Protein AF-A0A6G3D1J6-F1 (afdb_monomer_lite)

Radius of gyration: 15.49 Å; chains: 1; bounding box: 33×43×41 Å

Structure (mmCIF, N/CA/C/O backbone):
data_AF-A0A6G3D1J6-F1
#
_entry.id   AF-A0A6G3D1J6-F1
#
loop_
_atom_site.group_PDB
_atom_site.id
_atom_site.type_symbol
_atom_site.label_atom_id
_atom_site.label_alt_id
_atom_site.label_comp_id
_atom_site.label_asym_id
_atom_site.label_entity_id
_atom_site.label_seq_id
_atom_site.pdbx_PDB_ins_code
_atom_site.Cartn_x
_atom_site.Cartn_y
_atom_site.Cartn_z
_atom_site.occupancy
_atom_site.B_iso_or_equiv
_atom_site.auth_seq_id
_atom_site.auth_comp_id
_atom_site.auth_asym_id
_atom_site.auth_atom_id
_atom_site.pdbx_PDB_model_num
ATOM 1 N N . MET A 1 1 ? 4.949 29.067 -10.420 1.00 31.33 1 MET A N 1
ATOM 2 C CA . MET A 1 1 ? 5.266 27.711 -10.910 1.00 31.33 1 MET A CA 1
ATOM 3 C C . MET A 1 1 ? 4.728 26.723 -9.893 1.00 31.33 1 MET A C 1
ATOM 5 O O . MET A 1 1 ? 5.099 26.823 -8.732 1.00 31.33 1 MET A O 1
ATOM 9 N N . ALA A 1 2 ? 3.769 25.880 -10.275 1.00 27.80 2 ALA A N 1
ATOM 10 C CA . ALA A 1 2 ? 3.183 24.900 -9.365 1.00 27.80 2 ALA A CA 1
ATOM 11 C C . ALA A 1 2 ? 4.136 23.704 -9.256 1.00 27.80 2 ALA A C 1
ATOM 13 O O . ALA A 1 2 ? 4.274 22.933 -10.202 1.00 27.80 2 ALA A O 1
ATOM 14 N N . HIS A 1 3 ? 4.827 23.582 -8.125 1.00 31.58 3 HIS A N 1
ATOM 15 C CA . HIS A 1 3 ? 5.588 22.381 -7.803 1.00 31.58 3 HIS A CA 1
ATOM 16 C C . HIS A 1 3 ? 4.594 21.237 -7.580 1.00 31.58 3 HIS A C 1
ATOM 18 O O . HIS A 1 3 ? 3.887 21.206 -6.574 1.00 31.58 3 HIS A O 1
ATOM 24 N N . SER A 1 4 ? 4.493 20.331 -8.555 1.00 39.91 4 SER A N 1
ATOM 25 C CA . SER A 1 4 ? 3.695 19.116 -8.422 1.00 39.91 4 SER A CA 1
ATOM 26 C C . SER A 1 4 ? 4.356 18.221 -7.375 1.00 39.91 4 SER A C 1
ATOM 28 O O . SER A 1 4 ? 5.451 17.706 -7.591 1.00 39.91 4 SER A O 1
ATOM 30 N N . ALA A 1 5 ? 3.689 18.045 -6.235 1.00 37.50 5 ALA A N 1
ATOM 31 C CA . ALA A 1 5 ? 4.153 17.265 -5.085 1.00 37.50 5 ALA A CA 1
ATOM 32 C C . ALA A 1 5 ? 4.337 15.755 -5.368 1.00 37.50 5 ALA A C 1
ATOM 34 O O . ALA A 1 5 ? 4.635 14.991 -4.457 1.00 37.50 5 ALA A O 1
ATOM 35 N N . MET A 1 6 ? 4.181 15.321 -6.622 1.00 42.88 6 MET A N 1
ATOM 36 C CA . MET A 1 6 ? 4.295 13.925 -7.052 1.00 42.88 6 MET A CA 1
ATOM 37 C C . MET A 1 6 ? 5.638 13.599 -7.728 1.00 42.88 6 MET A C 1
ATOM 39 O O . MET A 1 6 ? 5.842 12.467 -8.149 1.00 42.88 6 MET A O 1
ATOM 43 N N . ALA A 1 7 ? 6.562 14.560 -7.830 1.00 40.75 7 ALA A N 1
ATOM 44 C CA . ALA A 1 7 ? 7.854 14.370 -8.500 1.00 40.75 7 ALA A CA 1
ATOM 45 C C . ALA A 1 7 ? 8.917 13.612 -7.665 1.00 40.75 7 ALA A C 1
ATOM 47 O O . ALA A 1 7 ? 9.982 13.306 -8.187 1.00 40.75 7 ALA A O 1
ATOM 48 N N . GLY A 1 8 ? 8.657 13.314 -6.383 1.00 35.38 8 GLY A N 1
ATOM 49 C CA . GLY A 1 8 ? 9.659 12.774 -5.440 1.00 35.38 8 GLY A CA 1
ATOM 50 C C . GLY A 1 8 ? 9.774 11.245 -5.351 1.00 35.38 8 GLY A C 1
ATOM 51 O O . GLY A 1 8 ? 10.615 10.726 -4.630 1.00 35.38 8 GLY A O 1
ATOM 52 N N . SER A 1 9 ? 8.951 10.499 -6.076 1.00 45.12 9 SER A N 1
ATOM 53 C CA . SER A 1 9 ? 9.068 9.043 -6.227 1.00 45.12 9 SER A CA 1
ATOM 54 C C . SER A 1 9 ? 8.923 8.787 -7.714 1.00 45.12 9 SER A C 1
ATOM 56 O O . SER A 1 9 ? 7.920 9.258 -8.232 1.00 45.12 9 SER A O 1
ATOM 58 N N . GLY A 1 10 ? 9.873 8.129 -8.386 1.00 47.41 10 GLY A N 1
ATOM 59 C CA . GLY A 1 10 ? 10.016 8.039 -9.856 1.00 47.41 10 GLY A CA 1
ATOM 60 C C . GLY A 1 10 ? 8.760 7.710 -10.686 1.00 47.41 10 GLY A C 1
ATOM 61 O O . GLY A 1 10 ? 8.652 6.633 -11.254 1.00 47.41 10 GLY A O 1
ATOM 62 N N . TRP A 1 11 ? 7.821 8.652 -10.758 1.00 51.59 11 TRP A N 1
ATOM 63 C CA . TRP A 1 11 ? 6.475 8.539 -11.328 1.00 51.59 11 TRP A CA 1
ATOM 64 C C . TRP A 1 11 ? 6.046 9.861 -12.000 1.00 51.59 11 TRP A C 1
ATOM 66 O O . TRP A 1 11 ? 4.853 10.161 -12.102 1.00 51.59 11 TRP A O 1
ATOM 76 N N . GLY A 1 12 ? 7.010 10.687 -12.420 1.00 46.22 12 GLY A N 1
ATOM 77 C CA . GLY A 1 12 ? 6.785 11.927 -13.163 1.00 46.22 12 GLY A CA 1
ATOM 78 C C . GLY A 1 12 ? 7.643 11.946 -14.421 1.00 46.22 12 GLY A C 1
ATOM 79 O O . GLY A 1 12 ? 8.846 11.746 -14.319 1.00 46.22 12 GLY A O 1
ATOM 80 N N . THR A 1 13 ? 7.023 12.188 -15.580 1.00 47.38 13 THR A N 1
ATOM 81 C CA . THR A 1 13 ? 7.698 12.035 -16.872 1.00 47.38 13 THR A CA 1
ATOM 82 C C . THR A 1 13 ? 8.525 13.249 -17.267 1.00 47.38 13 THR A C 1
ATOM 84 O O . THR A 1 13 ? 7.961 14.317 -17.521 1.00 47.38 13 THR A O 1
ATOM 87 N N . THR A 1 14 ? 9.839 13.070 -17.370 1.00 50.16 14 THR A N 1
ATOM 88 C CA . THR A 1 14 ? 10.773 13.994 -18.031 1.00 50.16 14 THR A CA 1
ATOM 89 C C . THR A 1 14 ? 11.117 13.499 -19.443 1.00 50.16 14 THR A C 1
ATOM 91 O O . THR A 1 14 ? 10.822 12.360 -19.803 1.00 50.16 14 THR A O 1
ATOM 94 N N . GLU A 1 15 ? 11.701 14.350 -20.295 1.00 40.38 15 GLU A N 1
ATOM 95 C CA . GLU A 1 15 ? 12.279 13.888 -21.569 1.00 40.38 15 GLU A CA 1
ATOM 96 C C . GLU A 1 15 ? 13.373 12.844 -21.278 1.00 40.38 15 GLU A C 1
ATOM 98 O O . GLU A 1 15 ? 14.413 13.181 -20.719 1.00 40.38 15 GLU A O 1
ATOM 103 N N . GLY A 1 16 ? 13.116 11.576 -21.623 1.00 55.12 16 GLY A N 1
ATOM 104 C CA . GLY A 1 16 ? 13.989 10.433 -21.315 1.00 55.12 16 GLY A CA 1
ATOM 105 C C . GLY A 1 16 ? 13.294 9.262 -20.608 1.00 55.12 16 GLY A C 1
ATOM 106 O O . GLY A 1 16 ? 13.905 8.209 -20.446 1.00 55.12 16 GLY A O 1
ATOM 107 N N . ASP A 1 17 ? 12.030 9.422 -20.214 1.00 65.31 17 ASP A N 1
ATOM 108 C CA . ASP A 1 17 ? 11.264 8.384 -19.525 1.00 65.31 17 ASP A CA 1
ATOM 109 C C . ASP A 1 17 ? 10.920 7.173 -20.409 1.00 65.31 17 ASP A C 1
ATOM 111 O O . ASP A 1 17 ? 10.590 7.304 -21.591 1.00 65.31 17 ASP A O 1
ATOM 115 N N . ASP A 1 18 ? 10.937 5.984 -19.796 1.00 85.75 18 ASP A N 1
ATOM 116 C CA . ASP A 1 18 ? 10.500 4.726 -20.406 1.00 85.75 18 ASP A CA 1
ATOM 117 C C . ASP A 1 18 ? 9.084 4.882 -21.016 1.00 85.75 18 ASP A C 1
ATOM 119 O O . ASP A 1 18 ? 8.137 5.257 -20.305 1.00 85.75 18 ASP A O 1
ATOM 123 N N . PRO A 1 19 ? 8.898 4.605 -22.326 1.00 92.50 19 PRO A N 1
ATOM 124 C CA . PRO A 1 19 ? 7.594 4.674 -22.979 1.00 92.50 19 PRO A CA 1
ATOM 125 C C . PRO A 1 19 ? 6.507 3.855 -22.273 1.00 92.50 19 PRO A C 1
ATOM 127 O O . PRO A 1 19 ? 5.353 4.296 -22.230 1.00 92.50 19 PRO A O 1
ATOM 130 N N . LEU A 1 20 ? 6.860 2.701 -21.689 1.00 93.31 20 LEU A N 1
ATOM 131 C CA . LEU A 1 20 ? 5.930 1.877 -20.917 1.00 93.31 20 LEU A CA 1
ATOM 132 C C . LEU A 1 20 ? 5.450 2.627 -19.670 1.00 93.31 20 LEU A C 1
ATOM 134 O O . LEU A 1 20 ? 4.245 2.753 -19.451 1.00 93.31 20 LEU A O 1
ATOM 138 N N . GLN A 1 21 ? 6.374 3.194 -18.893 1.00 94.00 21 GLN A N 1
ATOM 139 C CA . GLN A 1 21 ? 6.045 3.966 -17.690 1.00 94.00 21 GLN A CA 1
ATOM 140 C C . GLN A 1 21 ? 5.221 5.215 -18.018 1.00 94.00 21 GLN A C 1
ATOM 142 O O . GLN A 1 21 ? 4.249 5.525 -17.324 1.00 94.00 21 GLN A O 1
ATOM 147 N N . THR A 1 22 ? 5.516 5.877 -19.139 1.00 94.31 22 THR A N 1
ATOM 148 C CA . THR A 1 22 ? 4.705 6.996 -19.638 1.00 94.31 22 THR A CA 1
ATOM 149 C C . THR A 1 22 ? 3.272 6.558 -19.960 1.00 94.31 22 THR A C 1
ATOM 151 O O . THR A 1 22 ? 2.316 7.266 -19.626 1.00 94.31 22 THR A O 1
ATOM 154 N N . ALA A 1 23 ? 3.086 5.399 -20.598 1.00 96.62 23 ALA A N 1
ATOM 155 C CA . ALA A 1 23 ? 1.762 4.862 -20.909 1.00 96.62 23 ALA A CA 1
ATOM 156 C C . ALA A 1 23 ? 0.985 4.474 -19.640 1.00 96.62 23 ALA A C 1
ATOM 158 O O . ALA A 1 23 ? -0.172 4.878 -19.487 1.00 96.62 23 ALA A O 1
ATOM 159 N N . VAL A 1 24 ? 1.635 3.774 -18.703 1.00 97.12 24 VAL A N 1
ATOM 160 C CA . VAL A 1 24 ? 1.070 3.416 -17.391 1.00 97.12 24 VAL A CA 1
ATOM 161 C C . VAL A 1 24 ? 0.611 4.666 -16.646 1.00 97.12 24 VAL A C 1
ATOM 163 O O . VAL A 1 24 ? -0.533 4.728 -16.190 1.00 97.12 24 VAL A O 1
ATOM 166 N N . TRP A 1 25 ? 1.457 5.697 -16.582 1.00 95.25 25 TRP A N 1
ATOM 167 C CA . TRP A 1 25 ? 1.116 6.967 -15.947 1.00 95.25 25 TRP A CA 1
ATOM 168 C C . TRP A 1 25 ? -0.099 7.626 -16.609 1.00 95.25 25 TRP A C 1
ATOM 170 O O . TRP A 1 25 ? -1.065 7.970 -15.927 1.00 95.25 25 TRP A O 1
ATOM 180 N N . ARG A 1 26 ? -0.113 7.734 -17.946 1.00 97.19 26 ARG A N 1
ATOM 181 C CA . ARG A 1 26 ? -1.230 8.340 -18.694 1.00 97.19 26 ARG A CA 1
ATOM 182 C C . ARG A 1 26 ? -2.559 7.629 -18.436 1.00 97.19 26 ARG A C 1
ATOM 184 O O . ARG A 1 26 ? -3.580 8.312 -18.323 1.00 97.19 26 ARG A O 1
ATOM 191 N N . LEU A 1 27 ? -2.560 6.299 -18.381 1.00 98.00 27 LEU A N 1
ATOM 192 C CA . LEU A 1 27 ? -3.760 5.501 -18.123 1.00 98.00 27 LEU A CA 1
ATOM 193 C C . LEU A 1 27 ? -4.219 5.644 -16.670 1.00 98.00 27 LEU A C 1
ATOM 195 O O . LEU A 1 27 ? -5.383 5.970 -16.428 1.00 98.00 27 LEU A O 1
ATOM 199 N N . ARG A 1 28 ? -3.301 5.510 -15.706 1.00 97.12 28 ARG A N 1
ATOM 200 C CA . ARG A 1 28 ? -3.585 5.704 -14.277 1.00 97.12 28 ARG A CA 1
ATOM 201 C C . ARG A 1 28 ? -4.200 7.078 -14.002 1.00 97.12 28 ARG A C 1
ATOM 203 O O . ARG A 1 28 ? -5.231 7.158 -13.344 1.00 97.12 28 ARG A O 1
ATOM 210 N N . SER A 1 29 ? -3.642 8.153 -14.568 1.00 95.75 29 SER A N 1
ATOM 211 C CA . SER A 1 29 ? -4.159 9.523 -14.393 1.00 95.75 29 SER A CA 1
ATOM 212 C C . SER A 1 29 ? -5.570 9.747 -14.948 1.00 95.75 29 SER A C 1
ATOM 214 O O . SER A 1 29 ? -6.193 10.754 -14.624 1.00 95.75 29 SER A O 1
ATOM 216 N N . ARG A 1 30 ? -6.078 8.842 -15.791 1.00 97.56 30 ARG A N 1
ATOM 217 C CA . ARG A 1 30 ? -7.438 8.885 -16.354 1.00 97.56 30 ARG A CA 1
ATOM 218 C C . ARG A 1 30 ? -8.402 7.921 -15.656 1.00 97.56 30 ARG A C 1
ATOM 220 O O . ARG A 1 30 ? -9.542 7.803 -16.088 1.00 97.56 30 ARG A O 1
ATOM 227 N N . GLY A 1 31 ? -7.957 7.224 -14.608 1.00 96.50 31 GLY A N 1
ATOM 228 C CA . GLY A 1 31 ? -8.738 6.174 -13.949 1.00 96.50 31 GLY A CA 1
ATOM 229 C C . GLY A 1 31 ? -8.794 4.860 -14.736 1.00 96.50 31 GLY A C 1
ATOM 230 O O . GLY A 1 31 ? -9.571 3.970 -14.403 1.00 96.50 31 GLY A O 1
ATOM 231 N N . CYS A 1 32 ? -7.961 4.690 -15.767 1.00 98.06 32 CYS A N 1
ATOM 232 C CA . CYS A 1 32 ? -7.862 3.451 -16.544 1.00 98.06 32 CYS A CA 1
ATOM 233 C C . CYS A 1 32 ? -6.910 2.454 -15.856 1.00 98.06 32 CYS A C 1
ATOM 235 O O . CYS A 1 32 ? -5.939 1.995 -16.456 1.00 98.06 32 CYS A O 1
ATOM 237 N N . TRP A 1 33 ? -7.140 2.140 -14.574 1.00 98.19 33 TRP A N 1
ATOM 238 C CA . TRP A 1 33 ? -6.226 1.295 -13.787 1.00 98.19 33 TRP A CA 1
ATOM 239 C C . TRP A 1 33 ? -6.112 -0.133 -14.319 1.00 98.19 33 TRP A C 1
ATOM 241 O O . TRP A 1 33 ? -5.025 -0.698 -14.282 1.00 98.19 33 TRP A O 1
ATOM 251 N N . ALA A 1 34 ? -7.212 -0.720 -14.801 1.00 97.19 34 ALA A N 1
ATOM 252 C CA . ALA A 1 34 ? -7.201 -2.077 -15.348 1.00 97.19 34 ALA A CA 1
ATOM 253 C C . ALA A 1 34 ? -6.334 -2.158 -16.613 1.00 97.19 34 ALA A C 1
ATOM 255 O O . ALA A 1 34 ? -5.497 -3.051 -16.722 1.00 97.19 34 ALA A O 1
ATOM 256 N N . ASP A 1 35 ? -6.465 -1.176 -17.507 1.00 98.19 35 ASP A N 1
ATOM 257 C CA . ASP A 1 35 ? -5.641 -1.080 -18.714 1.00 98.19 35 ASP A CA 1
ATOM 258 C C . ASP A 1 35 ? -4.176 -0.802 -18.359 1.00 98.19 35 ASP A C 1
ATOM 260 O O . ASP A 1 35 ? -3.277 -1.444 -18.892 1.00 98.19 35 ASP A O 1
ATOM 264 N N . ALA A 1 36 ? -3.921 0.101 -17.404 1.00 98.19 36 ALA A N 1
ATOM 265 C CA . ALA A 1 36 ? -2.571 0.376 -16.913 1.00 98.19 36 ALA A CA 1
ATOM 266 C C . ALA A 1 36 ? -1.919 -0.882 -16.315 1.00 98.19 36 ALA A C 1
ATOM 268 O O . ALA A 1 36 ? -0.763 -1.178 -16.601 1.00 98.19 36 ALA A O 1
ATOM 269 N N . ALA A 1 37 ? -2.671 -1.644 -15.517 1.00 98.12 37 ALA A N 1
ATOM 270 C CA . ALA A 1 37 ? -2.217 -2.902 -14.942 1.00 98.12 37 ALA A CA 1
ATOM 271 C C . ALA A 1 37 ? -1.958 -3.951 -16.031 1.00 98.12 37 ALA A C 1
ATOM 273 O O . ALA A 1 37 ? -0.982 -4.686 -15.928 1.00 98.12 37 ALA A O 1
ATOM 274 N N . ALA A 1 38 ? -2.782 -4.009 -17.082 1.00 97.75 38 ALA A N 1
ATOM 275 C CA . ALA A 1 38 ? -2.619 -4.940 -18.198 1.00 97.75 38 ALA A CA 1
ATOM 276 C C . ALA A 1 38 ? -1.322 -4.721 -18.997 1.00 97.75 38 ALA A C 1
ATOM 278 O O . ALA A 1 38 ? -0.799 -5.686 -19.545 1.00 97.75 38 ALA A O 1
ATOM 279 N N . LEU A 1 39 ? -0.773 -3.501 -19.014 1.00 97.69 39 LEU A N 1
ATOM 280 C CA . LEU A 1 39 ? 0.543 -3.224 -19.607 1.00 97.69 39 LEU A CA 1
ATOM 281 C C . LEU A 1 39 ? 1.713 -3.795 -18.788 1.00 97.69 39 LEU A C 1
ATOM 283 O O . LEU A 1 39 ? 2.818 -3.926 -19.309 1.00 97.69 39 LEU A O 1
ATOM 287 N N . LEU A 1 40 ? 1.488 -4.111 -17.511 1.00 97.44 40 LEU A N 1
ATOM 288 C CA . LEU A 1 40 ? 2.503 -4.613 -16.591 1.00 97.44 40 LEU A CA 1
ATOM 289 C C . LEU A 1 40 ? 2.375 -6.128 -16.458 1.00 97.44 40 LEU A C 1
ATOM 291 O O . LEU A 1 40 ? 1.595 -6.645 -15.648 1.00 97.44 40 LEU A O 1
ATOM 295 N N . GLU A 1 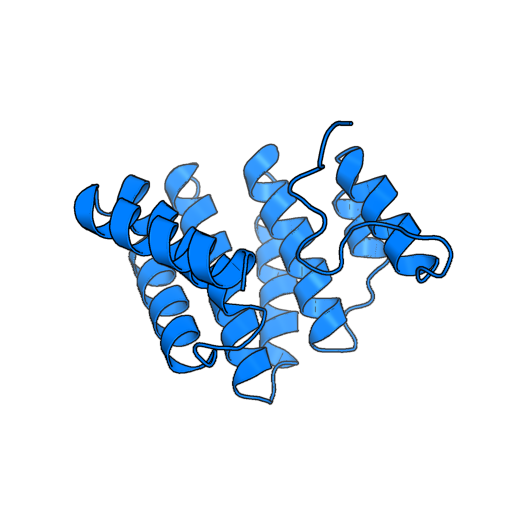41 ? 3.152 -6.839 -17.268 1.00 95.56 41 GLU A N 1
ATOM 296 C CA . GLU A 1 41 ? 3.286 -8.286 -17.152 1.00 95.56 41 GLU A CA 1
ATOM 297 C C . GLU A 1 41 ? 4.065 -8.621 -15.861 1.00 95.56 41 GLU A C 1
ATOM 299 O O . GLU A 1 41 ? 5.174 -8.109 -15.659 1.00 95.56 41 GLU A O 1
ATOM 304 N N . PRO A 1 42 ? 3.503 -9.423 -14.935 1.00 94.69 42 PRO A N 1
ATOM 305 C CA . PRO A 1 42 ? 4.057 -9.612 -13.595 1.00 94.69 42 PRO A CA 1
ATOM 306 C C . PRO A 1 42 ? 5.156 -10.685 -13.595 1.00 94.69 42 PRO A C 1
ATOM 308 O O . PRO A 1 42 ? 5.004 -11.742 -12.992 1.00 94.69 42 PRO A O 1
ATOM 311 N N . VAL A 1 43 ? 6.244 -10.435 -14.322 1.00 96.12 43 VAL A N 1
ATOM 312 C CA . VAL A 1 43 ? 7.383 -11.362 -14.454 1.00 96.12 43 VAL A CA 1
ATOM 313 C C . VAL A 1 43 ? 8.563 -10.997 -13.556 1.00 96.12 43 VAL A C 1
ATOM 315 O O . VAL A 1 43 ? 9.423 -11.840 -13.313 1.00 96.12 43 VAL A O 1
ATOM 318 N N . THR A 1 44 ? 8.605 -9.767 -13.038 1.00 97.12 44 THR A N 1
ATOM 319 C CA . THR A 1 44 ? 9.589 -9.335 -12.038 1.00 97.12 44 THR A CA 1
ATOM 320 C C . THR A 1 44 ? 8.884 -8.875 -10.759 1.00 97.12 44 THR A C 1
ATOM 322 O O . THR A 1 44 ? 7.702 -8.511 -10.810 1.00 97.12 44 THR A O 1
ATOM 325 N N . PRO A 1 45 ? 9.583 -8.861 -9.606 1.00 97.19 45 PRO A N 1
ATOM 326 C CA . PRO A 1 45 ? 9.028 -8.321 -8.364 1.00 97.19 45 PRO A CA 1
ATOM 327 C C . PRO A 1 45 ? 8.512 -6.888 -8.543 1.00 97.19 45 PRO A C 1
ATOM 329 O O . PRO A 1 45 ? 7.401 -6.575 -8.119 1.00 97.19 45 PRO A O 1
ATOM 332 N N . ASP A 1 46 ? 9.273 -6.050 -9.251 1.00 95.38 46 ASP A N 1
ATOM 333 C CA . ASP A 1 46 ? 8.929 -4.648 -9.491 1.00 95.38 46 ASP A CA 1
ATOM 334 C C . ASP A 1 46 ? 7.668 -4.492 -10.347 1.00 95.38 46 ASP A C 1
ATOM 336 O O . ASP A 1 46 ? 6.758 -3.755 -9.960 1.00 95.38 46 ASP A O 1
ATOM 340 N N . THR A 1 47 ? 7.553 -5.203 -11.479 1.00 97.38 47 THR A N 1
ATOM 341 C CA . THR A 1 47 ? 6.358 -5.077 -12.332 1.00 97.38 47 THR A CA 1
ATOM 342 C C . THR A 1 47 ? 5.117 -5.658 -11.660 1.00 97.38 47 THR A C 1
ATOM 344 O O . THR A 1 47 ? 4.033 -5.078 -11.768 1.00 97.38 47 THR A O 1
ATOM 347 N N . ALA A 1 48 ? 5.255 -6.754 -10.908 1.00 98.50 48 ALA A N 1
ATOM 348 C CA . ALA A 1 48 ? 4.158 -7.341 -10.144 1.00 98.50 48 ALA A CA 1
ATOM 349 C C . ALA A 1 48 ? 3.686 -6.423 -9.004 1.00 98.50 48 ALA A C 1
ATOM 351 O O . ALA A 1 48 ? 2.478 -6.263 -8.788 1.00 98.50 48 ALA A O 1
ATOM 352 N N . LEU A 1 49 ? 4.616 -5.771 -8.304 1.00 98.38 49 LEU A N 1
ATOM 353 C CA . LEU A 1 49 ? 4.298 -4.799 -7.263 1.00 98.38 49 LEU A CA 1
ATOM 354 C C . LEU A 1 49 ? 3.626 -3.553 -7.851 1.00 98.38 49 LEU A C 1
ATOM 356 O O . LEU A 1 49 ? 2.606 -3.097 -7.332 1.00 98.38 49 LEU A O 1
ATOM 360 N N . GLN A 1 50 ? 4.145 -3.038 -8.967 1.00 98.19 50 GLN A N 1
ATOM 361 C CA . GLN A 1 50 ? 3.576 -1.887 -9.662 1.00 98.19 50 GLN A CA 1
ATOM 362 C C . GLN A 1 50 ? 2.141 -2.167 -10.135 1.00 98.19 50 GLN A C 1
ATOM 364 O O . GLN A 1 50 ? 1.234 -1.358 -9.916 1.00 98.19 50 GLN A O 1
ATOM 369 N N . ARG A 1 51 ? 1.913 -3.351 -10.718 1.00 98.62 51 ARG A N 1
ATOM 370 C CA . ARG A 1 51 ? 0.583 -3.842 -11.093 1.00 98.62 51 ARG A CA 1
ATOM 371 C C . ARG A 1 51 ? -0.350 -3.912 -9.883 1.00 98.62 51 ARG A C 1
ATOM 373 O O . ARG A 1 51 ? -1.494 -3.466 -9.964 1.00 98.62 51 ARG A O 1
ATOM 380 N N . THR A 1 52 ? 0.138 -4.443 -8.763 1.00 98.75 52 THR A N 1
ATOM 381 C CA . THR A 1 52 ? -0.624 -4.535 -7.511 1.00 98.75 52 THR A CA 1
ATOM 382 C C . THR A 1 52 ? -1.042 -3.153 -7.018 1.00 98.75 52 THR A C 1
ATOM 384 O O . THR A 1 52 ? -2.223 -2.942 -6.753 1.00 98.75 52 THR A O 1
ATOM 387 N N . ALA A 1 53 ? -0.121 -2.188 -6.976 1.00 98.12 53 ALA A N 1
ATOM 388 C CA . ALA A 1 53 ? -0.409 -0.828 -6.526 1.00 98.12 53 ALA A CA 1
ATOM 389 C C . ALA A 1 53 ? -1.531 -0.161 -7.348 1.00 98.12 53 ALA A C 1
ATOM 391 O O . ALA A 1 53 ? -2.417 0.471 -6.774 1.00 98.12 53 ALA A O 1
ATOM 392 N N . LEU A 1 54 ? -1.555 -0.355 -8.675 1.00 98.62 54 LEU A N 1
ATOM 393 C CA . LEU A 1 54 ? -2.631 0.150 -9.544 1.00 98.62 54 LEU A CA 1
ATOM 394 C C . LEU A 1 54 ? -3.994 -0.471 -9.213 1.00 98.62 54 LEU A C 1
ATOM 396 O O . LEU A 1 54 ? -5.009 0.226 -9.204 1.00 98.62 54 LEU A O 1
ATOM 400 N N . LEU A 1 55 ? -4.031 -1.776 -8.943 1.00 98.75 55 LEU A N 1
ATOM 401 C CA . LEU A 1 55 ? -5.272 -2.488 -8.630 1.00 98.75 55 LEU A CA 1
ATOM 402 C C . LEU A 1 55 ? -5.772 -2.177 -7.212 1.00 98.75 55 LEU A C 1
ATOM 404 O O . LEU A 1 55 ? -6.977 -2.035 -7.011 1.00 98.75 55 LEU A O 1
ATOM 408 N N . VAL A 1 56 ? -4.870 -1.989 -6.247 1.00 98.38 56 VAL A N 1
ATOM 409 C CA . VAL A 1 56 ? -5.207 -1.498 -4.900 1.00 98.38 56 VAL A CA 1
ATOM 410 C C . VAL A 1 56 ? -5.753 -0.069 -4.969 1.00 98.38 56 VAL A C 1
ATOM 412 O O . VAL A 1 56 ? -6.747 0.248 -4.319 1.00 98.38 56 VAL A O 1
ATOM 415 N N . GLU A 1 57 ? -5.152 0.791 -5.792 1.00 97.81 57 GLU A N 1
ATOM 416 C CA . GLU A 1 57 ? -5.650 2.146 -6.033 1.00 97.81 57 GLU A CA 1
ATOM 417 C C . GLU A 1 57 ? -7.050 2.141 -6.663 1.00 97.81 57 GLU A C 1
ATOM 419 O O . GLU A 1 57 ? -7.936 2.850 -6.188 1.00 97.81 57 GLU A O 1
ATOM 424 N N . ARG A 1 58 ? -7.293 1.285 -7.665 1.00 98.00 58 ARG A N 1
ATOM 425 C CA . ARG A 1 58 ? -8.637 1.073 -8.225 1.00 98.00 58 ARG A CA 1
ATOM 426 C C . ARG A 1 58 ? -9.645 0.700 -7.139 1.00 98.00 58 ARG A C 1
ATOM 428 O O . ARG A 1 58 ? -10.738 1.268 -7.125 1.00 98.00 58 ARG A O 1
ATOM 435 N N . CYS A 1 59 ? -9.291 -0.214 -6.233 1.00 98.06 59 CYS A N 1
ATOM 436 C CA . CYS A 1 59 ? -10.168 -0.609 -5.128 1.00 98.06 59 CYS A CA 1
ATOM 437 C C . CYS A 1 59 ? -10.540 0.590 -4.248 1.00 98.06 59 CYS A C 1
ATOM 439 O O . CYS A 1 59 ? -11.709 0.759 -3.921 1.00 98.06 59 CYS A O 1
ATOM 441 N N . LEU A 1 60 ? -9.572 1.451 -3.919 1.00 95.62 60 LEU A N 1
ATOM 442 C CA . LEU A 1 60 ? -9.799 2.651 -3.104 1.00 95.62 60 LEU A CA 1
ATOM 443 C C . LEU A 1 60 ? -10.740 3.663 -3.770 1.00 95.62 60 LEU A C 1
ATOM 445 O O . LEU A 1 60 ? -11.577 4.254 -3.098 1.00 95.62 60 LEU A O 1
ATOM 449 N N . TYR A 1 61 ? -10.608 3.886 -5.078 1.00 95.81 61 TYR A N 1
ATOM 450 C CA . TYR A 1 61 ? -11.410 4.903 -5.769 1.00 95.81 61 TYR A CA 1
ATOM 451 C C . TYR A 1 61 ? -12.770 4.408 -6.260 1.00 95.81 61 TYR A C 1
ATOM 453 O O . TYR A 1 61 ? -13.656 5.224 -6.502 1.00 95.81 61 TYR A O 1
ATOM 461 N N . THR A 1 62 ? -12.932 3.100 -6.460 1.00 96.38 62 THR A N 1
ATOM 462 C CA . THR A 1 62 ? -14.133 2.538 -7.103 1.00 96.38 62 THR A CA 1
ATOM 463 C C . THR A 1 62 ? -14.883 1.528 -6.248 1.00 96.38 62 THR A C 1
ATOM 465 O O . THR A 1 62 ? -15.969 1.108 -6.640 1.00 96.38 62 THR A O 1
ATOM 468 N N . GLU A 1 63 ? -14.306 1.111 -5.119 1.00 96.75 63 GLU A N 1
ATOM 469 C CA . GLU A 1 63 ? -14.822 0.049 -4.246 1.00 96.75 63 GLU A CA 1
ATOM 470 C C . GLU A 1 63 ? -15.026 -1.297 -4.971 1.00 96.75 63 GLU A C 1
ATOM 472 O O . GLU A 1 63 ? -15.770 -2.168 -4.520 1.00 96.75 63 GLU A O 1
ATOM 477 N N . GLN A 1 64 ? -14.332 -1.497 -6.097 1.00 96.50 64 GLN A N 1
ATOM 478 C CA . GLN A 1 64 ? -14.426 -2.668 -6.970 1.00 96.50 64 GLN A CA 1
ATOM 479 C C . GLN A 1 64 ? -13.041 -3.247 -7.285 1.00 96.50 64 GLN A C 1
ATOM 481 O O . GLN A 1 64 ? -12.022 -2.577 -7.147 1.00 96.50 64 GLN A O 1
ATOM 486 N N . GLY A 1 65 ? -13.002 -4.488 -7.786 1.00 97.56 65 GLY A N 1
ATOM 487 C CA . GLY A 1 65 ? -11.758 -5.132 -8.236 1.00 97.56 65 GLY A CA 1
ATOM 488 C C . GLY A 1 65 ? -10.934 -5.797 -7.127 1.00 97.56 65 GLY A C 1
ATOM 489 O O . GLY A 1 65 ? -9.770 -6.116 -7.345 1.00 97.56 65 GLY A O 1
ATOM 490 N N . TRP A 1 66 ? -11.528 -6.038 -5.954 1.00 98.31 66 TRP A N 1
ATOM 491 C CA . TRP A 1 66 ? -10.848 -6.615 -4.786 1.00 98.31 66 TRP A CA 1
ATOM 492 C C . TRP A 1 66 ? -10.195 -7.976 -5.049 1.00 98.31 66 TRP A C 1
ATOM 494 O O . TRP A 1 66 ? -9.094 -8.222 -4.566 1.00 98.31 66 TRP A O 1
ATOM 504 N N . ALA A 1 67 ? -10.855 -8.849 -5.818 1.00 98.31 67 ALA A N 1
ATOM 505 C CA . ALA A 1 67 ? -10.306 -10.157 -6.176 1.00 98.31 67 ALA A CA 1
ATOM 506 C C . ALA A 1 67 ? -9.065 -10.016 -7.074 1.00 98.31 67 ALA A C 1
ATOM 508 O O . ALA A 1 67 ? -8.025 -10.584 -6.759 1.00 98.31 67 ALA A O 1
ATOM 509 N N . ASP A 1 68 ? -9.140 -9.179 -8.117 1.00 98.38 68 ASP A N 1
ATOM 510 C CA . ASP A 1 68 ? -8.010 -8.904 -9.015 1.00 98.38 68 ASP A CA 1
ATOM 511 C C . ASP A 1 68 ? -6.799 -8.352 -8.242 1.00 98.38 68 ASP A C 1
ATOM 513 O O . ASP A 1 68 ? -5.658 -8.739 -8.499 1.00 98.38 68 ASP A O 1
ATOM 517 N N . ALA A 1 69 ? -7.041 -7.450 -7.283 1.00 98.69 69 ALA A N 1
ATOM 518 C CA . ALA A 1 69 ? -5.995 -6.873 -6.442 1.00 98.69 69 ALA A CA 1
ATOM 519 C C . ALA A 1 69 ? -5.359 -7.911 -5.504 1.00 98.69 69 ALA A C 1
ATOM 521 O O . ALA A 1 69 ? -4.137 -7.937 -5.367 1.00 98.69 69 ALA A O 1
ATOM 522 N N . GLU A 1 70 ? -6.159 -8.785 -4.883 1.00 98.75 70 GLU A N 1
ATOM 523 C CA . GLU A 1 70 ? -5.646 -9.863 -4.030 1.00 98.75 70 GLU A CA 1
ATOM 524 C C . GLU A 1 70 ? -4.829 -10.876 -4.851 1.00 98.75 70 GLU A C 1
ATOM 526 O O . GLU A 1 70 ? -3.781 -11.331 -4.400 1.00 98.75 70 GLU A O 1
ATOM 531 N N . ASP A 1 71 ? -5.261 -11.207 -6.068 1.00 98.75 71 ASP A N 1
ATOM 532 C CA . ASP A 1 71 ? -4.559 -12.135 -6.961 1.00 98.75 71 ASP A CA 1
ATOM 533 C C . ASP A 1 71 ? -3.224 -11.557 -7.458 1.00 98.75 71 ASP A C 1
ATOM 535 O O . ASP A 1 71 ? -2.191 -12.239 -7.433 1.00 98.75 71 ASP A O 1
ATOM 539 N N . ALA A 1 72 ? -3.216 -10.279 -7.847 1.00 98.75 72 ALA A N 1
ATOM 540 C CA . ALA A 1 72 ? -1.991 -9.570 -8.208 1.00 98.75 72 ALA A CA 1
ATOM 541 C C . ALA A 1 72 ? -1.016 -9.494 -7.026 1.00 98.75 72 ALA A C 1
ATOM 543 O O . ALA A 1 72 ? 0.171 -9.779 -7.191 1.00 98.75 72 ALA A O 1
ATOM 544 N N . LEU A 1 73 ? -1.520 -9.212 -5.822 1.00 98.81 73 LEU A N 1
ATOM 545 C CA . LEU A 1 73 ? -0.701 -9.165 -4.617 1.00 98.81 73 LEU A CA 1
ATOM 546 C C . LEU A 1 73 ? -0.086 -10.529 -4.282 1.00 98.81 73 LEU A C 1
ATOM 548 O O . LEU A 1 73 ? 1.102 -10.589 -3.973 1.00 98.81 73 LEU A O 1
ATOM 552 N N . ARG A 1 74 ? -0.846 -11.630 -4.392 1.00 98.88 74 ARG A N 1
ATOM 553 C CA . ARG A 1 74 ? -0.290 -12.985 -4.206 1.00 98.88 74 ARG A CA 1
ATOM 554 C C . ARG A 1 74 ? 0.833 -13.280 -5.203 1.00 98.88 74 ARG A C 1
ATOM 556 O O . ARG A 1 74 ? 1.799 -13.949 -4.848 1.00 98.88 74 ARG A O 1
ATOM 563 N N . THR A 1 75 ? 0.730 -12.759 -6.425 1.00 98.75 75 THR A N 1
ATOM 564 C CA . THR A 1 75 ? 1.792 -12.871 -7.438 1.00 98.75 75 THR A CA 1
ATOM 565 C C . THR A 1 75 ? 3.030 -12.064 -7.039 1.00 98.75 75 THR A C 1
ATOM 567 O O . THR A 1 75 ? 4.138 -12.594 -7.068 1.00 98.75 75 THR A O 1
ATOM 570 N N . ALA A 1 76 ? 2.857 -10.811 -6.606 1.00 98.69 76 ALA A N 1
ATOM 571 C CA . ALA A 1 76 ? 3.962 -9.966 -6.147 1.00 98.69 76 ALA A CA 1
ATOM 572 C C . ALA A 1 76 ? 4.694 -10.565 -4.934 1.00 98.69 76 ALA A C 1
ATOM 574 O O . ALA A 1 76 ? 5.921 -10.573 -4.888 1.00 98.69 76 ALA A O 1
ATOM 575 N N . GLU A 1 77 ? 3.957 -11.126 -3.974 1.00 98.75 77 GLU A N 1
ATOM 576 C CA . GLU A 1 77 ? 4.543 -11.811 -2.817 1.00 98.75 77 GLU A CA 1
ATOM 577 C C . GLU A 1 77 ? 5.305 -13.083 -3.198 1.00 98.75 77 GLU A C 1
ATOM 579 O O . GLU A 1 77 ? 6.326 -13.377 -2.581 1.00 98.75 77 GLU A O 1
ATOM 584 N N . ALA A 1 78 ? 4.837 -13.829 -4.203 1.00 98.62 78 ALA A N 1
ATOM 585 C CA . ALA A 1 78 ? 5.516 -15.034 -4.676 1.00 98.62 78 ALA A CA 1
ATOM 586 C C . ALA A 1 78 ? 6.842 -14.727 -5.390 1.00 98.62 78 ALA A C 1
ATOM 588 O O . ALA A 1 78 ? 7.775 -15.526 -5.313 1.00 98.62 78 ALA A O 1
ATOM 589 N N . LEU A 1 79 ? 6.926 -13.581 -6.072 1.00 98.50 79 LEU A N 1
ATOM 590 C CA . LEU A 1 79 ? 8.133 -13.132 -6.772 1.00 98.50 79 LEU A CA 1
ATOM 591 C C . LEU A 1 79 ? 9.145 -12.450 -5.841 1.00 98.50 79 LEU A C 1
ATOM 593 O O . LEU A 1 79 ? 10.320 -12.375 -6.177 1.00 98.50 79 LEU A O 1
ATOM 597 N N . ALA A 1 80 ? 8.717 -11.957 -4.678 1.00 98.06 80 ALA A N 1
ATOM 598 C CA . ALA A 1 80 ? 9.593 -11.270 -3.739 1.00 98.06 80 ALA A CA 1
ATOM 599 C C . ALA A 1 80 ? 10.585 -12.233 -3.060 1.00 98.06 80 ALA A C 1
ATOM 601 O O . ALA A 1 80 ? 10.202 -13.176 -2.360 1.00 98.06 80 ALA A O 1
ATOM 602 N N . HIS A 1 81 ? 11.880 -11.961 -3.204 1.00 97.12 81 HIS A N 1
ATOM 603 C CA . HIS A 1 81 ? 12.960 -12.805 -2.693 1.00 97.12 81 HIS A CA 1
ATOM 604 C C . HIS A 1 81 ? 13.906 -12.047 -1.754 1.00 97.12 81 HIS A C 1
ATOM 606 O O . HIS A 1 81 ? 14.400 -12.620 -0.778 1.00 97.12 81 HIS A O 1
ATOM 612 N N . THR A 1 82 ? 14.117 -10.750 -1.974 1.00 96.69 82 THR A N 1
ATOM 613 C CA . THR A 1 82 ? 14.918 -9.905 -1.075 1.00 96.69 82 THR A CA 1
ATOM 614 C C . THR A 1 82 ? 14.090 -9.381 0.102 1.00 96.69 82 THR A C 1
ATOM 616 O O . THR A 1 82 ? 12.861 -9.490 0.122 1.00 96.69 82 THR A O 1
ATOM 619 N N . ASP A 1 83 ? 14.745 -8.868 1.149 1.00 95.94 83 ASP A N 1
ATOM 620 C CA . ASP A 1 83 ? 14.030 -8.222 2.262 1.00 95.94 83 ASP A CA 1
ATOM 621 C C . ASP A 1 83 ? 13.286 -6.969 1.790 1.00 95.94 83 ASP A C 1
ATOM 623 O O . ASP A 1 83 ? 12.130 -6.779 2.164 1.00 95.94 83 ASP A O 1
ATOM 627 N N . ASP A 1 84 ? 13.895 -6.168 0.913 1.00 93.62 84 ASP A N 1
ATOM 628 C CA . ASP A 1 84 ? 13.269 -4.961 0.368 1.00 93.62 84 ASP A CA 1
ATOM 629 C C . ASP A 1 84 ? 12.017 -5.296 -0.457 1.00 93.62 84 ASP A C 1
ATOM 631 O O . ASP A 1 84 ? 10.956 -4.713 -0.225 1.00 93.62 84 ASP A O 1
ATOM 635 N N . GLU A 1 85 ? 12.092 -6.293 -1.346 1.00 97.31 85 GLU A N 1
ATOM 636 C CA . GLU A 1 85 ? 10.944 -6.763 -2.138 1.00 97.31 85 GLU A CA 1
ATOM 637 C C . GLU A 1 85 ? 9.824 -7.305 -1.242 1.00 97.31 85 GLU A C 1
ATOM 639 O O . GLU A 1 85 ? 8.655 -6.941 -1.395 1.00 97.31 85 GLU A O 1
ATOM 644 N N . ARG A 1 86 ? 10.168 -8.144 -0.254 1.00 98.56 86 ARG A N 1
ATOM 645 C CA . ARG A 1 86 ? 9.191 -8.696 0.700 1.00 98.56 86 ARG A CA 1
ATOM 646 C C . ARG A 1 86 ? 8.575 -7.599 1.562 1.00 98.56 86 ARG A C 1
ATOM 648 O O . ARG A 1 86 ? 7.384 -7.649 1.869 1.00 98.56 86 ARG A O 1
ATOM 655 N N . GLY A 1 87 ? 9.365 -6.597 1.935 1.00 98.31 87 GLY A N 1
ATOM 656 C CA . GLY A 1 87 ? 8.912 -5.417 2.655 1.00 98.31 87 GLY A CA 1
ATOM 657 C C . GLY A 1 87 ? 7.926 -4.592 1.834 1.00 98.31 87 GLY A C 1
ATOM 658 O O . GLY A 1 87 ? 6.886 -4.186 2.356 1.00 98.31 87 GLY A O 1
ATOM 659 N N . ALA A 1 88 ? 8.209 -4.391 0.549 1.00 98.12 88 ALA A N 1
ATOM 660 C CA . ALA A 1 88 ? 7.344 -3.661 -0.366 1.00 98.12 88 ALA A CA 1
ATOM 661 C C . ALA A 1 88 ? 6.018 -4.402 -0.621 1.00 98.12 88 ALA A C 1
ATOM 663 O O . ALA A 1 88 ? 4.949 -3.805 -0.481 1.00 98.12 88 ALA A O 1
ATOM 664 N N . ALA A 1 89 ? 6.062 -5.717 -0.863 1.00 98.69 89 ALA A N 1
ATOM 665 C CA . ALA A 1 89 ? 4.862 -6.546 -0.992 1.00 98.69 89 ALA A CA 1
ATOM 666 C C . ALA A 1 89 ? 4.025 -6.551 0.305 1.00 98.69 89 ALA A C 1
ATOM 668 O O . ALA A 1 89 ? 2.810 -6.355 0.270 1.00 98.69 89 ALA A O 1
ATOM 669 N N . ALA A 1 90 ? 4.668 -6.658 1.476 1.00 98.75 90 ALA A N 1
ATOM 670 C CA . ALA A 1 90 ? 3.989 -6.530 2.768 1.00 98.75 90 ALA A CA 1
ATOM 671 C C . ALA A 1 90 ? 3.371 -5.132 2.979 1.00 98.75 90 ALA A C 1
ATOM 673 O O . ALA A 1 90 ? 2.330 -5.002 3.629 1.00 98.75 90 ALA A O 1
ATOM 674 N N . CYS A 1 91 ? 3.981 -4.083 2.424 1.00 98.62 91 CYS A N 1
ATOM 675 C CA . CYS A 1 91 ? 3.436 -2.730 2.457 1.00 98.62 91 CYS A CA 1
ATOM 676 C C . CYS A 1 91 ? 2.145 -2.622 1.624 1.00 98.62 91 CYS A C 1
ATOM 678 O O . CYS A 1 91 ? 1.172 -2.029 2.097 1.00 98.62 91 CYS A O 1
ATOM 680 N N . GLU A 1 92 ? 2.097 -3.224 0.428 1.00 98.69 92 GLU A N 1
ATOM 681 C CA . GLU A 1 92 ? 0.874 -3.298 -0.395 1.00 98.69 92 GLU A CA 1
ATOM 682 C C . GLU A 1 92 ? -0.206 -4.176 0.246 1.00 98.69 92 GLU A C 1
ATOM 684 O O . GLU A 1 92 ? -1.372 -3.783 0.291 1.00 98.69 92 GLU A O 1
ATOM 689 N N . ARG A 1 93 ? 0.174 -5.307 0.853 1.00 98.88 93 ARG A N 1
ATOM 690 C CA . ARG A 1 93 ? -0.728 -6.135 1.670 1.00 98.88 93 ARG A CA 1
ATOM 691 C C . ARG A 1 93 ? -1.401 -5.328 2.773 1.00 98.88 93 ARG A C 1
ATOM 693 O O . ARG A 1 93 ? -2.613 -5.419 2.967 1.00 98.88 93 ARG A O 1
ATOM 700 N N . GLY A 1 94 ? -0.615 -4.516 3.477 1.00 98.69 94 GLY A N 1
ATOM 701 C CA . GLY A 1 94 ? -1.120 -3.602 4.492 1.00 98.69 94 GLY A CA 1
ATOM 702 C C . GLY A 1 94 ? -2.114 -2.587 3.932 1.00 98.69 94 GLY A C 1
ATOM 703 O O . GLY A 1 94 ? -3.152 -2.349 4.549 1.00 98.69 94 GLY A O 1
ATOM 704 N N . GLN A 1 95 ? -1.829 -2.032 2.752 1.00 98.62 95 GLN A N 1
ATOM 705 C CA . GLN A 1 95 ? -2.695 -1.057 2.090 1.00 98.62 95 GLN A CA 1
ATOM 706 C C . GLN A 1 95 ? -4.019 -1.663 1.613 1.00 98.62 95 GLN A C 1
ATOM 708 O O . GLN A 1 95 ? -5.066 -1.053 1.826 1.00 98.62 95 GLN A O 1
ATOM 713 N N . LEU A 1 96 ? -3.999 -2.857 1.014 1.00 98.75 96 LEU A N 1
ATOM 714 C CA . LEU A 1 96 ? -5.210 -3.549 0.563 1.00 98.75 96 LEU A CA 1
ATOM 715 C C . LEU A 1 96 ? -6.118 -3.920 1.745 1.00 98.75 96 LEU A C 1
ATOM 717 O O . LEU A 1 96 ? -7.325 -3.682 1.701 1.00 98.75 96 LEU A O 1
ATOM 721 N N . ALA A 1 97 ? -5.537 -4.444 2.828 1.00 98.75 97 ALA A N 1
ATOM 722 C CA . ALA A 1 97 ? -6.272 -4.757 4.052 1.00 98.75 97 ALA A CA 1
ATOM 723 C C . ALA A 1 97 ? -6.858 -3.494 4.711 1.00 98.75 97 ALA A C 1
ATOM 725 O O . ALA A 1 97 ? -8.018 -3.490 5.132 1.00 98.75 97 ALA A O 1
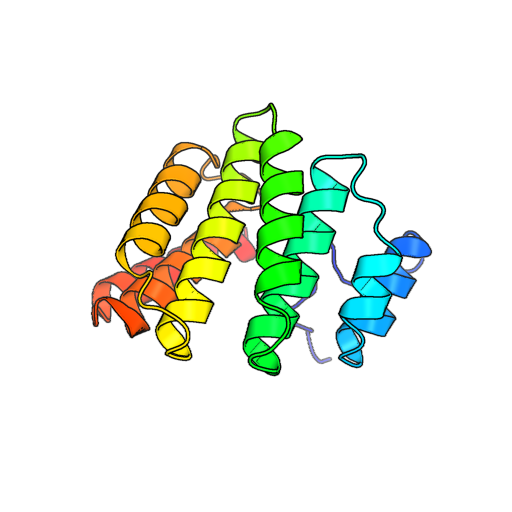ATOM 726 N N . TYR A 1 98 ? -6.088 -2.402 4.752 1.00 98.56 98 TYR A N 1
ATOM 727 C CA . TYR A 1 98 ? -6.566 -1.097 5.209 1.00 98.56 98 TYR A CA 1
ATOM 728 C C . TYR A 1 98 ? -7.758 -0.609 4.369 1.00 98.56 98 TYR A C 1
ATOM 730 O O . TYR A 1 98 ? -8.799 -0.276 4.932 1.00 98.56 98 TYR A O 1
ATOM 738 N N . ALA A 1 99 ? -7.635 -0.631 3.038 1.00 98.19 99 ALA A N 1
ATOM 739 C CA . ALA A 1 99 ? -8.679 -0.201 2.111 1.00 98.19 99 ALA A CA 1
ATOM 740 C C . ALA A 1 99 ? -9.975 -1.003 2.305 1.00 98.19 99 ALA A C 1
ATOM 742 O O . ALA A 1 99 ? -11.040 -0.423 2.504 1.00 98.19 99 ALA A O 1
ATOM 743 N N . ALA A 1 100 ? -9.877 -2.335 2.331 1.00 98.25 100 ALA A N 1
ATOM 744 C CA . ALA A 1 100 ? -11.029 -3.215 2.521 1.00 98.25 100 ALA A CA 1
ATOM 745 C C . ALA A 1 100 ? -11.746 -2.968 3.860 1.00 98.25 100 ALA A C 1
ATOM 747 O O . ALA A 1 100 ? -12.972 -3.062 3.927 1.00 98.25 100 ALA A O 1
ATOM 748 N N . THR A 1 101 ? -10.985 -2.623 4.905 1.00 98.25 101 THR A N 1
ATOM 749 C CA . THR A 1 101 ? -11.534 -2.310 6.231 1.00 98.25 101 THR A CA 1
ATOM 750 C C . THR A 1 101 ? -12.266 -0.970 6.223 1.00 98.25 101 THR A C 1
ATOM 752 O O . THR A 1 101 ? -13.399 -0.892 6.689 1.00 98.25 101 THR A O 1
ATOM 755 N N . VAL A 1 102 ? -11.647 0.084 5.679 1.00 97.19 102 VAL A N 1
ATOM 756 C CA . VAL A 1 102 ? -12.236 1.436 5.662 1.00 97.19 102 VAL A CA 1
ATOM 757 C C . VAL A 1 102 ? -13.498 1.498 4.798 1.00 97.19 102 VAL A C 1
ATOM 759 O O . VAL A 1 102 ? -14.458 2.152 5.194 1.00 97.19 102 VAL A O 1
ATOM 762 N N . HIS A 1 103 ? -13.537 0.775 3.675 1.00 96.94 103 HIS A N 1
ATOM 763 C CA . HIS A 1 103 ? -14.726 0.689 2.816 1.00 96.94 103 HIS A CA 1
ATOM 764 C C . HIS A 1 103 ? -15.758 -0.356 3.285 1.00 96.94 103 HIS A C 1
ATOM 766 O O . HIS A 1 103 ? -16.754 -0.584 2.609 1.00 96.94 103 HIS A O 1
ATOM 772 N N . GLY A 1 104 ? -15.547 -1.023 4.428 1.00 96.50 104 GLY A N 1
ATOM 773 C CA . GLY A 1 104 ? -16.519 -1.970 4.988 1.00 96.50 104 GLY A CA 1
ATOM 774 C C . GLY A 1 104 ? -16.715 -3.262 4.181 1.00 96.50 104 GLY A C 1
ATOM 775 O O . GLY A 1 104 ? -17.675 -3.989 4.423 1.00 96.50 104 GLY A O 1
ATOM 776 N N . VAL A 1 105 ? -15.809 -3.578 3.252 1.00 96.50 105 VAL A N 1
ATOM 777 C CA . VAL A 1 105 ? -15.851 -4.806 2.438 1.00 96.50 105 VAL A CA 1
ATOM 778 C C . VAL A 1 105 ? -15.569 -6.033 3.300 1.00 96.50 105 VAL A C 1
ATOM 780 O O . VAL A 1 105 ? -16.244 -7.056 3.193 1.00 96.50 105 VAL A O 1
ATOM 783 N N . ARG A 1 106 ? -14.556 -5.932 4.166 1.00 95.56 106 ARG A N 1
ATOM 784 C CA . ARG A 1 106 ? -14.226 -6.926 5.191 1.00 95.56 106 ARG A CA 1
ATOM 785 C C . ARG A 1 106 ? -13.353 -6.273 6.249 1.00 95.56 106 ARG A C 1
ATOM 787 O O . ARG A 1 106 ? -12.394 -5.588 5.903 1.00 95.56 106 ARG A O 1
ATOM 794 N N . ASP A 1 107 ? -13.626 -6.546 7.521 1.00 97.44 107 ASP A N 1
ATOM 795 C CA . ASP A 1 107 ? -12.722 -6.126 8.590 1.00 97.44 107 ASP A CA 1
ATOM 796 C C . ASP A 1 107 ? -11.408 -6.917 8.509 1.00 97.44 107 ASP A C 1
ATOM 798 O O . ASP A 1 107 ? -11.369 -8.133 8.719 1.00 97.44 107 ASP A O 1
ATOM 802 N N . ARG A 1 108 ? -10.338 -6.215 8.133 1.00 98.31 108 ARG A N 1
ATOM 803 C CA . ARG A 1 108 ? -8.967 -6.721 7.998 1.00 98.31 108 ARG A CA 1
ATOM 804 C C . ARG A 1 108 ? -7.994 -5.829 8.781 1.00 98.31 108 ARG A C 1
ATOM 806 O O . ARG A 1 108 ? -6.816 -5.744 8.432 1.00 98.31 108 ARG A O 1
ATOM 813 N N . ALA A 1 109 ? -8.454 -5.164 9.847 1.00 98.38 109 ALA A N 1
ATOM 814 C CA . ALA A 1 109 ? -7.638 -4.214 10.608 1.00 98.38 109 ALA A CA 1
ATOM 815 C C . ALA A 1 109 ? -6.363 -4.848 11.196 1.00 98.38 109 ALA A C 1
ATOM 817 O O . ALA A 1 109 ? -5.283 -4.249 11.155 1.00 98.38 109 ALA A O 1
ATOM 818 N N . ASP A 1 110 ? -6.470 -6.073 11.717 1.00 98.50 110 ASP A N 1
ATOM 819 C CA . ASP A 1 110 ? -5.328 -6.797 12.284 1.00 98.50 110 ASP A CA 1
ATOM 820 C C . ASP A 1 110 ? -4.337 -7.246 11.208 1.00 98.50 110 ASP A C 1
ATOM 822 O O . ASP A 1 110 ? -3.124 -7.155 11.410 1.00 98.50 110 ASP A O 1
ATOM 826 N N . GLU A 1 111 ? -4.833 -7.652 10.038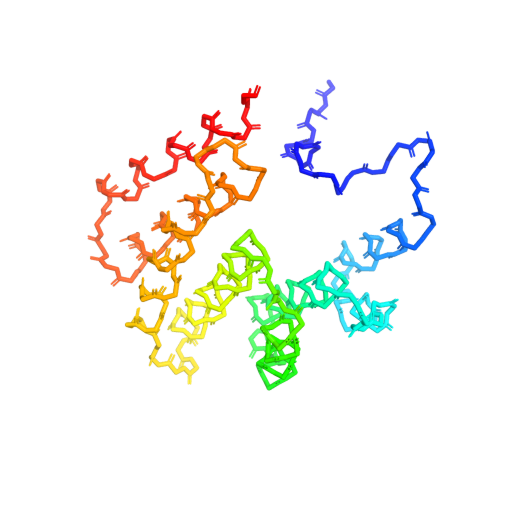 1.00 98.69 111 GLU A N 1
ATOM 827 C CA . GLU A 1 111 ? -3.988 -7.974 8.888 1.00 98.69 111 GLU A CA 1
ATOM 828 C C . GLU A 1 111 ? -3.230 -6.736 8.404 1.00 98.69 111 GLU A C 1
ATOM 830 O O . GLU A 1 111 ? -2.015 -6.805 8.210 1.00 98.69 111 GLU A O 1
ATOM 835 N N . ALA A 1 112 ? -3.910 -5.589 8.299 1.00 98.75 112 ALA A N 1
ATOM 836 C CA . ALA A 1 112 ? -3.285 -4.325 7.931 1.00 98.75 112 ALA A CA 1
ATOM 837 C C . ALA A 1 112 ? -2.168 -3.949 8.918 1.00 98.75 112 ALA A C 1
ATOM 839 O O . ALA A 1 112 ? -1.046 -3.634 8.512 1.00 98.75 112 ALA A O 1
ATOM 840 N N . ARG A 1 113 ? -2.434 -4.054 10.229 1.00 98.50 113 ARG A N 1
ATOM 841 C CA . ARG A 1 113 ? -1.443 -3.766 11.276 1.00 98.50 113 ARG A CA 1
ATOM 842 C C . ARG A 1 113 ? -0.246 -4.711 11.197 1.00 98.50 113 ARG A C 1
ATOM 844 O O . ARG A 1 113 ? 0.895 -4.250 11.252 1.00 98.50 113 ARG A O 1
ATOM 851 N N . ALA A 1 114 ? -0.492 -6.013 11.066 1.00 98.81 114 ALA A N 1
ATOM 852 C CA . ALA A 1 114 ? 0.560 -7.021 11.003 1.00 98.81 114 ALA A CA 1
ATOM 853 C C . ALA A 1 114 ? 1.431 -6.860 9.749 1.00 98.81 114 ALA A C 1
ATOM 855 O O . ALA A 1 114 ? 2.657 -6.907 9.842 1.00 98.81 114 ALA A O 1
ATOM 856 N N . ALA A 1 115 ? 0.819 -6.629 8.586 1.00 98.81 115 ALA A N 1
ATOM 857 C CA . ALA A 1 115 ? 1.528 -6.468 7.323 1.00 98.81 115 ALA A CA 1
ATOM 858 C C . ALA A 1 115 ? 2.388 -5.193 7.299 1.00 98.81 115 ALA A C 1
ATOM 860 O O . ALA A 1 115 ? 3.576 -5.273 6.990 1.00 98.81 115 ALA A O 1
ATOM 861 N N . LEU A 1 116 ? 1.852 -4.046 7.738 1.00 98.69 116 LEU A N 1
ATOM 862 C CA . LEU A 1 116 ? 2.637 -2.808 7.847 1.00 98.69 116 LEU A CA 1
ATOM 863 C C . LEU A 1 116 ? 3.735 -2.900 8.922 1.00 98.69 116 LEU A C 1
ATOM 865 O O . LEU A 1 116 ? 4.794 -2.289 8.781 1.00 98.69 116 LEU A O 1
ATOM 869 N N . GLY A 1 117 ? 3.510 -3.673 9.989 1.00 98.44 117 GLY A N 1
ATOM 870 C CA . GLY A 1 117 ? 4.535 -3.992 10.984 1.00 98.44 117 GLY A CA 1
ATOM 871 C C . GLY A 1 117 ? 5.689 -4.803 10.391 1.00 98.44 117 GLY A C 1
ATOM 872 O O . GLY A 1 117 ? 6.849 -4.441 10.585 1.00 98.44 117 GLY A O 1
ATOM 873 N N . ARG A 1 118 ? 5.379 -5.846 9.608 1.00 98.62 118 ARG A N 1
ATOM 874 C CA . ARG A 1 118 ? 6.382 -6.631 8.867 1.00 98.62 118 ARG A CA 1
ATOM 875 C C . ARG A 1 118 ? 7.144 -5.775 7.859 1.00 98.62 118 ARG A C 1
ATOM 877 O O . ARG A 1 118 ? 8.368 -5.812 7.852 1.00 98.62 118 ARG A O 1
ATOM 884 N N . ALA A 1 119 ? 6.446 -4.950 7.080 1.00 98.50 119 ALA A N 1
ATOM 885 C CA . ALA A 1 119 ? 7.083 -4.020 6.150 1.00 98.50 119 ALA A CA 1
ATOM 886 C C . ALA A 1 119 ? 8.076 -3.085 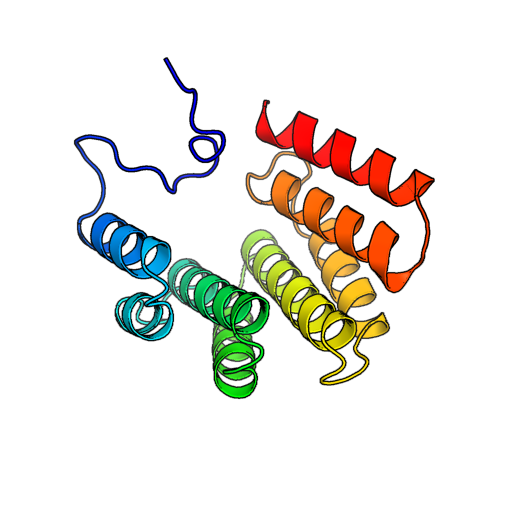6.865 1.00 98.50 119 ALA A C 1
ATOM 888 O O . ALA A 1 119 ? 9.172 -2.855 6.368 1.00 98.50 119 ALA A O 1
ATOM 889 N N . ALA A 1 120 ? 7.749 -2.599 8.069 1.00 97.88 120 ALA A N 1
ATOM 890 C CA . ALA A 1 120 ? 8.642 -1.734 8.848 1.00 97.88 120 ALA A CA 1
ATOM 891 C C . ALA A 1 120 ? 9.897 -2.425 9.388 1.00 97.88 120 ALA A C 1
ATOM 893 O O . ALA A 1 120 ? 10.886 -1.732 9.649 1.00 97.88 120 ALA A O 1
ATOM 894 N N . ALA A 1 121 ? 9.840 -3.744 9.577 1.00 98.19 121 ALA A N 1
ATOM 895 C CA . ALA A 1 121 ? 10.985 -4.556 9.970 1.00 98.19 121 ALA A CA 1
ATOM 896 C C . ALA A 1 121 ? 11.915 -4.864 8.786 1.00 98.19 121 ALA A C 1
ATOM 898 O O . ALA A 1 121 ? 13.112 -5.009 8.997 1.00 98.19 121 ALA A O 1
ATOM 899 N N . LEU A 1 122 ? 11.366 -4.948 7.570 1.00 97.81 122 LEU A N 1
ATOM 900 C CA . LEU A 1 122 ? 12.104 -5.324 6.362 1.00 97.81 122 LEU A CA 1
ATOM 901 C C . LEU A 1 122 ? 12.664 -4.118 5.595 1.00 97.81 122 LEU A C 1
ATOM 903 O O . LEU A 1 122 ? 13.817 -4.138 5.187 1.00 97.81 122 LEU A O 1
ATOM 907 N N . ILE A 1 123 ? 11.879 -3.049 5.429 1.00 95.88 123 ILE A N 1
ATOM 908 C CA . ILE A 1 123 ? 12.293 -1.867 4.660 1.00 95.88 123 ILE A CA 1
ATOM 909 C C . ILE A 1 123 ? 13.255 -1.024 5.496 1.00 95.88 123 ILE A C 1
ATOM 911 O O . ILE A 1 123 ? 12.857 -0.472 6.529 1.00 95.88 123 ILE A O 1
ATOM 915 N N . ALA A 1 124 ? 14.492 -0.849 5.032 1.00 92.88 124 ALA A N 1
ATOM 916 C CA . ALA A 1 124 ? 15.488 -0.040 5.731 1.00 92.88 124 ALA A CA 1
ATOM 917 C C . ALA A 1 124 ? 15.026 1.428 5.927 1.00 92.88 124 ALA A C 1
ATOM 919 O O . ALA A 1 124 ? 14.328 1.981 5.074 1.00 92.88 124 ALA A O 1
ATOM 920 N N . PRO A 1 125 ? 15.418 2.118 7.019 1.00 88.50 125 PRO A N 1
ATOM 921 C CA . PRO A 1 125 ? 14.998 3.500 7.283 1.00 88.50 125 PRO A CA 1
ATOM 922 C C . PRO A 1 125 ? 15.353 4.529 6.195 1.00 88.50 125 PRO A C 1
ATOM 924 O O . PRO A 1 125 ? 14.682 5.551 6.112 1.00 88.50 125 PRO A O 1
ATOM 927 N N . GLY A 1 126 ? 16.387 4.272 5.385 1.00 87.19 126 GLY A N 1
ATOM 928 C CA . GLY A 1 126 ? 16.798 5.128 4.263 1.00 87.19 126 GLY A CA 1
ATOM 929 C C . GLY A 1 126 ? 16.353 4.630 2.884 1.00 87.19 126 GLY A C 1
ATOM 930 O O . GLY A 1 126 ? 16.732 5.223 1.881 1.00 87.19 126 GLY A O 1
ATOM 931 N N . ALA A 1 127 ? 15.594 3.534 2.808 1.00 90.62 127 ALA A N 1
ATOM 932 C CA . ALA A 1 127 ? 15.119 3.007 1.533 1.00 90.62 127 ALA A CA 1
ATOM 933 C C . ALA A 1 127 ? 13.993 3.883 0.960 1.00 90.62 127 ALA A C 1
ATOM 935 O O . ALA A 1 127 ? 13.150 4.388 1.707 1.00 90.62 127 ALA A O 1
ATOM 936 N N . GLY A 1 128 ? 13.912 3.992 -0.370 1.00 85.56 128 GLY A N 1
ATOM 937 C CA . GLY A 1 128 ? 12.910 4.830 -1.047 1.00 85.56 128 GLY A CA 1
ATOM 938 C C . GLY A 1 128 ? 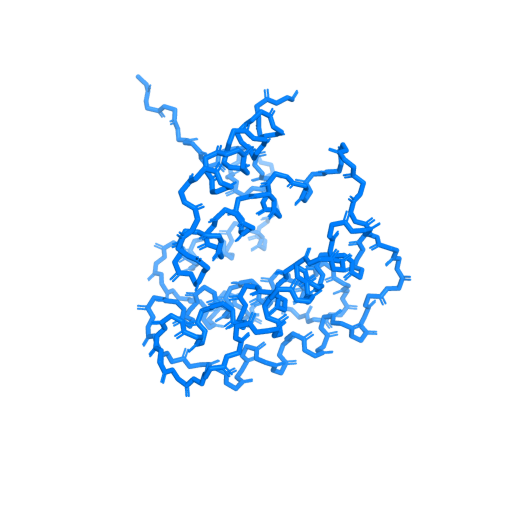11.454 4.492 -0.683 1.00 85.56 128 GLY A C 1
ATOM 939 O O . GLY A 1 128 ? 10.606 5.377 -0.606 1.00 85.56 128 GLY A O 1
ATOM 940 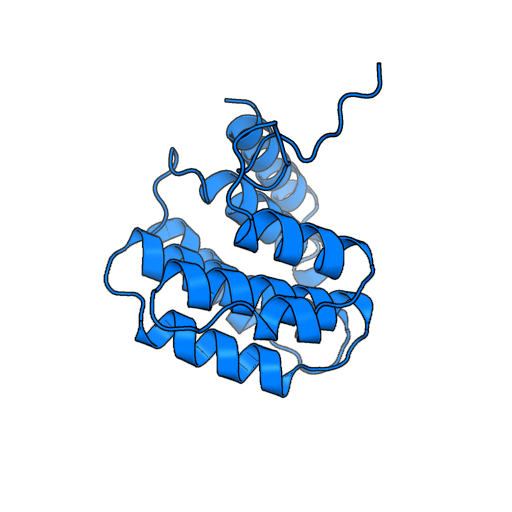N N . GLY A 1 129 ? 11.159 3.228 -0.357 1.00 89.31 129 GLY A N 1
ATOM 941 C CA . GLY A 1 129 ? 9.825 2.791 0.080 1.00 89.31 129 GLY A CA 1
ATOM 942 C C . GLY A 1 129 ? 9.433 3.213 1.504 1.00 89.31 129 GLY A C 1
ATOM 943 O O . GLY A 1 129 ? 8.270 3.068 1.896 1.00 89.31 129 GLY A O 1
ATOM 944 N N . ARG A 1 130 ? 10.370 3.738 2.305 1.00 95.44 130 ARG A N 1
ATOM 945 C CA . ARG A 1 130 ? 10.143 4.013 3.730 1.00 95.44 130 ARG A CA 1
ATOM 946 C C . ARG A 1 130 ? 9.142 5.140 3.966 1.00 95.44 130 ARG A C 1
ATOM 948 O O . ARG A 1 130 ? 8.288 5.013 4.844 1.00 95.44 130 ARG A O 1
ATOM 955 N N . ALA A 1 131 ? 9.212 6.210 3.173 1.00 96.75 131 ALA A N 1
ATOM 956 C CA . ALA A 1 131 ? 8.309 7.352 3.300 1.00 96.75 131 ALA A CA 1
ATOM 957 C C . ALA A 1 131 ? 6.841 6.944 3.079 1.00 96.75 131 ALA A C 1
ATOM 959 O O . ALA A 1 131 ? 5.969 7.272 3.888 1.00 96.75 131 ALA A O 1
ATOM 960 N N . LEU A 1 132 ? 6.577 6.151 2.033 1.00 96.38 132 LEU A N 1
ATOM 961 C CA . LEU A 1 132 ? 5.245 5.614 1.743 1.00 96.38 132 LEU A CA 1
ATOM 962 C C . LEU A 1 132 ? 4.744 4.695 2.865 1.00 96.38 132 LEU A C 1
ATOM 964 O O . LEU A 1 132 ? 3.588 4.796 3.279 1.00 96.38 132 LEU A O 1
ATOM 968 N N . LEU A 1 133 ? 5.608 3.826 3.396 1.00 98.19 133 LEU A N 1
ATOM 969 C CA . LEU A 1 133 ? 5.258 2.966 4.525 1.00 98.19 133 LEU A CA 1
ATOM 970 C C . LEU A 1 133 ? 4.847 3.782 5.761 1.00 98.19 133 LEU A C 1
ATOM 972 O O . LEU A 1 133 ? 3.818 3.493 6.376 1.00 98.19 133 LEU A O 1
ATOM 976 N N . ASP A 1 134 ? 5.633 4.791 6.145 1.00 98.44 134 ASP A N 1
ATOM 977 C CA . ASP A 1 134 ? 5.302 5.642 7.293 1.00 98.44 134 ASP A CA 1
ATOM 978 C C . ASP A 1 134 ? 3.986 6.404 7.065 1.00 98.44 134 ASP A C 1
ATOM 980 O O . ASP A 1 134 ? 3.178 6.513 7.990 1.00 98.44 134 ASP A O 1
ATOM 984 N N . PHE A 1 135 ? 3.707 6.844 5.833 1.00 98.44 135 PHE A N 1
ATOM 985 C CA . PHE A 1 135 ? 2.427 7.460 5.482 1.00 98.44 135 PHE A CA 1
ATOM 986 C C . PHE A 1 135 ? 1.252 6.492 5.685 1.00 98.44 135 PHE A C 1
ATOM 988 O O . PHE A 1 135 ? 0.291 6.822 6.383 1.00 98.44 135 PHE A O 1
ATOM 995 N N . ARG A 1 136 ? 1.348 5.261 5.166 1.00 98.50 136 ARG A N 1
ATOM 996 C CA . ARG A 1 136 ? 0.305 4.228 5.317 1.00 98.50 136 ARG A CA 1
ATOM 997 C C . ARG A 1 136 ? 0.081 3.825 6.774 1.00 98.50 136 ARG A C 1
ATOM 999 O O . ARG A 1 136 ? -1.054 3.630 7.205 1.00 98.50 136 ARG A O 1
ATOM 1006 N N . ARG A 1 137 ? 1.148 3.763 7.577 1.00 98.50 137 ARG A N 1
ATOM 1007 C CA . ARG A 1 137 ? 1.037 3.562 9.033 1.00 98.50 137 ARG A CA 1
ATOM 1008 C C . ARG A 1 137 ? 0.311 4.717 9.720 1.00 98.50 137 ARG A C 1
ATOM 1010 O O . ARG A 1 137 ? -0.398 4.475 10.695 1.00 98.50 137 ARG A O 1
ATOM 1017 N N . GLY A 1 138 ? 0.468 5.942 9.219 1.00 98.56 138 GLY A N 1
ATOM 1018 C CA . GLY A 1 138 ? -0.302 7.102 9.658 1.00 98.56 138 GLY A CA 1
ATOM 1019 C C . GLY A 1 138 ? -1.796 6.955 9.370 1.00 98.56 138 GLY A C 1
ATOM 1020 O O . GLY A 1 138 ? -2.590 7.093 10.299 1.00 98.56 138 GLY A O 1
ATOM 1021 N N . LEU A 1 139 ? -2.160 6.558 8.143 1.00 98.25 139 LEU A N 1
ATOM 1022 C CA . LEU A 1 139 ? -3.556 6.308 7.752 1.00 98.25 139 LEU A CA 1
ATOM 1023 C C . LEU A 1 139 ? -4.222 5.249 8.640 1.00 98.25 139 LEU A C 1
ATOM 1025 O O . LEU A 1 139 ? -5.332 5.450 9.132 1.00 98.25 139 LEU A O 1
ATOM 1029 N N . LEU A 1 140 ? -3.532 4.131 8.895 1.00 98.38 140 LEU A N 1
ATOM 1030 C CA . LEU A 1 140 ? -4.022 3.090 9.803 1.00 98.38 140 LEU A CA 1
ATOM 1031 C C . LEU A 1 140 ? -4.209 3.630 11.226 1.00 98.38 140 LEU A C 1
ATOM 1033 O O . LEU A 1 140 ? -5.223 3.350 11.873 1.00 98.38 140 LEU A O 1
ATOM 1037 N N . ALA A 1 141 ? -3.231 4.393 11.722 1.00 98.38 141 ALA A N 1
ATOM 1038 C CA . ALA A 1 141 ? -3.285 4.947 13.066 1.00 98.38 141 ALA A CA 1
ATOM 1039 C C . ALA A 1 141 ? -4.483 5.895 13.235 1.00 98.38 141 ALA A C 1
ATOM 1041 O O . ALA A 1 141 ? -5.198 5.814 14.237 1.00 98.38 141 ALA A O 1
ATOM 1042 N N . GLU A 1 142 ? -4.721 6.745 12.240 1.00 98.12 142 GLU A N 1
ATOM 1043 C CA . GLU A 1 142 ? -5.810 7.715 12.208 1.00 98.12 142 GLU A CA 1
ATOM 1044 C C . GLU A 1 142 ? -7.179 7.039 12.108 1.00 98.12 142 GLU A C 1
ATOM 1046 O O . GLU A 1 142 ? -8.019 7.221 12.989 1.00 98.12 142 GLU A O 1
ATOM 1051 N N . ASN A 1 143 ? -7.380 6.210 11.083 1.00 97.25 143 ASN A N 1
ATOM 1052 C CA . ASN A 1 143 ? -8.718 5.767 10.698 1.00 97.25 143 ASN A CA 1
ATOM 1053 C C . ASN A 1 143 ? -9.157 4.477 11.394 1.00 97.25 143 ASN A C 1
ATOM 1055 O O . ASN A 1 143 ? -10.340 4.310 11.680 1.00 97.25 143 ASN A O 1
ATOM 1059 N N . LEU A 1 144 ? -8.222 3.571 11.702 1.00 96.56 144 LEU A N 1
ATOM 1060 C CA . LEU A 1 144 ? -8.561 2.269 12.290 1.00 96.56 144 LEU A CA 1
ATOM 1061 C C . LEU A 1 144 ? -8.316 2.232 13.798 1.00 96.56 144 LEU A C 1
ATOM 1063 O O . LEU A 1 144 ? -9.144 1.719 14.545 1.00 96.56 144 LEU A O 1
ATOM 1067 N N . THR A 1 145 ? -7.202 2.798 14.271 1.00 95.19 145 THR A N 1
ATOM 1068 C CA . THR A 1 145 ? -6.877 2.781 15.714 1.00 95.19 145 THR A CA 1
ATOM 1069 C C . THR A 1 145 ? -7.298 4.039 16.465 1.00 95.19 145 THR A C 1
ATOM 1071 O O . THR A 1 145 ? -7.207 4.066 17.689 1.00 95.19 145 THR A O 1
ATOM 1074 N N . ARG A 1 146 ? -7.753 5.077 15.748 1.00 96.19 146 ARG A N 1
ATOM 1075 C CA . ARG A 1 146 ? -8.180 6.368 16.312 1.00 96.19 146 ARG A CA 1
ATOM 1076 C C . ARG A 1 146 ? -7.122 6.978 17.238 1.00 96.19 146 ARG A C 1
ATOM 1078 O O . ARG A 1 146 ? -7.433 7.454 18.328 1.00 96.19 146 ARG A O 1
ATOM 1085 N N . SER A 1 147 ? -5.862 6.963 16.796 1.00 97.44 147 SER A N 1
ATOM 1086 C CA . SER A 1 147 ? -4.710 7.510 17.522 1.00 97.44 147 SER A CA 1
ATOM 1087 C C . SER A 1 147 ? -4.081 8.693 16.763 1.00 97.44 147 SER A C 1
ATOM 1089 O O . SER A 1 147 ? -3.107 8.520 16.021 1.00 97.44 147 SER A O 1
ATOM 1091 N N . PRO A 1 148 ? -4.596 9.928 16.944 1.00 96.00 148 PRO A N 1
ATOM 1092 C CA . PRO A 1 148 ? -4.109 11.110 16.227 1.00 96.00 148 PRO A CA 1
ATOM 1093 C C . PRO A 1 148 ? -2.637 11.435 16.500 1.00 96.00 148 PRO A C 1
ATOM 1095 O O . PRO A 1 148 ? -1.935 11.952 15.632 1.00 96.00 148 PRO A O 1
ATOM 1098 N N . GLN A 1 149 ? -2.145 11.149 17.708 1.00 97.62 149 GLN A N 1
ATOM 1099 C CA . GLN A 1 149 ? -0.753 11.401 18.079 1.00 97.62 149 GLN A CA 1
ATOM 1100 C C . GLN A 1 149 ? 0.192 10.475 17.305 1.00 97.62 149 GLN A C 1
ATOM 1102 O O . GLN A 1 149 ? 1.197 10.942 16.761 1.00 97.62 149 GLN A O 1
ATOM 1107 N N . ALA A 1 150 ? -0.153 9.186 17.209 1.00 97.25 150 ALA A N 1
ATOM 1108 C CA . ALA A 1 150 ? 0.612 8.215 16.436 1.00 97.25 150 ALA A CA 1
ATOM 1109 C C . ALA A 1 150 ? 0.565 8.534 14.935 1.00 97.25 150 ALA A C 1
ATOM 1111 O O . ALA A 1 150 ? 1.611 8.516 14.282 1.00 97.25 150 ALA A O 1
ATOM 1112 N N . ALA A 1 151 ? -0.609 8.913 14.415 1.00 98.38 151 ALA A N 1
ATOM 1113 C CA . ALA A 1 151 ? -0.778 9.327 13.025 1.00 98.38 151 ALA A CA 1
ATOM 1114 C C . ALA A 1 151 ? 0.117 10.526 12.673 1.00 98.38 151 ALA A C 1
ATOM 1116 O O . ALA A 1 151 ? 0.943 10.441 11.768 1.00 98.38 151 ALA A O 1
ATOM 1117 N N . ARG A 1 152 ? 0.063 11.609 13.462 1.00 98.44 152 ARG A N 1
ATOM 1118 C CA . ARG A 1 152 ? 0.914 12.799 13.264 1.00 98.44 152 ARG A CA 1
ATOM 1119 C C . ARG A 1 152 ? 2.403 12.473 13.312 1.00 98.44 152 ARG A C 1
ATOM 1121 O O . ARG A 1 152 ? 3.175 13.008 12.520 1.00 98.44 152 ARG A O 1
ATOM 1128 N N . ALA A 1 153 ? 2.827 11.619 14.243 1.00 98.19 153 ALA A N 1
ATOM 1129 C CA . ALA A 1 153 ? 4.222 11.200 14.320 1.00 98.19 153 ALA A CA 1
ATOM 1130 C C . ALA A 1 153 ? 4.654 10.428 13.063 1.00 98.19 153 ALA A C 1
ATOM 1132 O O . ALA A 1 153 ? 5.755 10.658 12.566 1.00 98.19 153 ALA A O 1
ATOM 1133 N N . ALA A 1 154 ? 3.792 9.552 12.540 1.00 97.88 154 ALA A N 1
ATOM 1134 C CA . ALA A 1 154 ? 4.045 8.803 11.315 1.00 97.88 154 ALA A CA 1
ATOM 1135 C C . ALA A 1 154 ? 4.087 9.711 10.077 1.00 97.88 154 ALA A C 1
ATOM 1137 O O . ALA A 1 154 ? 5.063 9.665 9.335 1.00 97.88 154 ALA A O 1
ATOM 1138 N N . TYR A 1 155 ? 3.124 10.623 9.919 1.00 98.31 155 TYR A N 1
ATOM 1139 C CA . TYR A 1 155 ? 3.114 11.585 8.814 1.00 98.31 155 TYR A CA 1
ATOM 1140 C C . TYR A 1 155 ? 4.340 12.501 8.801 1.00 98.31 155 TYR A C 1
ATOM 1142 O O . TYR A 1 155 ? 4.879 12.779 7.735 1.00 98.31 155 TYR A O 1
ATOM 1150 N N . ARG A 1 156 ? 4.843 12.928 9.968 1.00 98.12 156 ARG A N 1
ATOM 1151 C CA . ARG A 1 156 ? 6.091 13.709 10.032 1.00 98.12 156 ARG A CA 1
ATOM 1152 C C . ARG A 1 156 ? 7.305 12.921 9.549 1.00 98.12 156 ARG A C 1
ATOM 1154 O O . ARG A 1 156 ? 8.125 13.486 8.836 1.00 98.12 156 ARG A O 1
ATOM 1161 N N . ARG A 1 157 ? 7.420 11.637 9.912 1.00 96.88 157 ARG A N 1
ATOM 1162 C CA . ARG A 1 157 ? 8.498 10.774 9.399 1.00 96.88 157 ARG A CA 1
ATOM 1163 C C . ARG A 1 157 ? 8.365 10.545 7.899 1.00 96.88 157 ARG A C 1
ATOM 1165 O O . ARG A 1 157 ? 9.359 10.653 7.195 1.00 96.88 157 ARG A O 1
ATOM 1172 N N . ALA A 1 158 ? 7.144 10.299 7.424 1.00 97.38 158 ALA A N 1
ATOM 1173 C CA . ALA A 1 158 ? 6.856 10.141 6.004 1.00 97.38 158 ALA A CA 1
ATOM 1174 C C . ALA A 1 158 ? 7.277 11.379 5.205 1.00 97.38 158 ALA A C 1
ATOM 1176 O O . ALA A 1 158 ? 7.975 11.257 4.206 1.00 97.38 158 ALA A O 1
ATOM 1177 N N . HIS A 1 159 ? 6.907 12.570 5.682 1.00 96.81 159 HIS A N 1
ATOM 1178 C CA . HIS A 1 159 ? 7.293 13.825 5.051 1.00 96.81 159 HIS A CA 1
ATOM 1179 C C . HIS A 1 159 ? 8.810 14.020 5.054 1.00 96.81 159 HIS A C 1
ATOM 1181 O O . HIS A 1 159 ? 9.380 14.251 3.996 1.00 96.81 159 HIS A O 1
ATOM 1187 N N . ALA A 1 160 ? 9.460 13.855 6.212 1.00 94.94 160 ALA A N 1
ATOM 1188 C CA . ALA A 1 160 ? 10.909 13.991 6.320 1.00 94.94 160 ALA A CA 1
ATOM 1189 C C . ALA A 1 160 ? 11.653 13.034 5.374 1.00 94.94 160 ALA A C 1
ATOM 1191 O O . ALA A 1 160 ? 12.600 13.454 4.722 1.00 94.94 160 ALA A O 1
ATOM 1192 N N . GLY A 1 161 ? 11.203 11.779 5.264 1.00 92.50 161 GLY A N 1
ATOM 1193 C CA . GLY A 1 161 ? 11.792 10.796 4.354 1.00 92.50 161 GLY A CA 1
ATOM 1194 C C . GLY A 1 161 ? 11.516 11.067 2.872 1.00 92.50 161 GLY A C 1
ATOM 1195 O O . GLY A 1 161 ? 12.316 10.670 2.041 1.00 92.50 161 GLY A O 1
ATOM 1196 N N . ALA A 1 162 ? 10.413 11.738 2.530 1.00 92.12 162 ALA A N 1
ATOM 1197 C CA . ALA A 1 162 ? 10.092 12.095 1.145 1.00 92.12 162 ALA A CA 1
ATOM 1198 C C . ALA A 1 162 ? 10.854 13.334 0.642 1.00 92.12 162 ALA A C 1
ATOM 1200 O O . ALA A 1 162 ? 10.916 13.562 -0.563 1.00 92.12 162 ALA A O 1
ATOM 1201 N N . THR A 1 163 ? 11.373 14.162 1.553 1.00 92.00 163 THR A N 1
ATOM 1202 C CA . THR A 1 163 ? 12.106 15.400 1.230 1.00 92.00 163 THR A CA 1
ATOM 1203 C C . THR A 1 163 ? 13.614 15.313 1.471 1.00 92.00 163 THR A C 1
ATOM 1205 O O . THR A 1 163 ? 14.299 16.314 1.268 1.00 92.00 163 THR A O 1
ATOM 1208 N N . ALA A 1 164 ? 14.101 14.183 1.988 1.00 85.19 164 ALA A N 1
ATOM 1209 C CA . ALA A 1 164 ? 15.523 13.914 2.203 1.00 85.19 164 ALA A CA 1
ATOM 1210 C C . ALA A 1 164 ? 16.201 13.507 0.890 1.00 85.19 164 ALA A C 1
ATOM 1212 O O . ALA A 1 164 ? 17.364 13.925 0.701 1.00 85.19 164 ALA A O 1
#

Sequence (164 aa):
MAHSAMAGSGWGTTEGDDPLQTAVWRLRSRGCWADAAALLEPVTPDTALQRTALLVERCLYTEQGWADAEDALRTAEALAHTDDERGAAACERGQLAYAATVHGVRDRADEARAALGRAAALIAPGAGGRALLDFRRGLLAENLTRSPQAARAAYRRAHAGATA

pLDDT: mean 91.38, std 16.81, range [27.8, 98.88]

Secondary structure (DSSP, 8-state):
----TTTTSS-S--TT--HHHHHHHHHHTTT-HHHHHHT---SSHHHHHHHHHHHHHHHHHHS--HHHHHHHHHHHHHH--SHHHHHHHHHHHHHHHHHHHHTTS---HHHHHHHHHHHHHHS-TTSTTHHHHHHHHHHHHHHTS--HHHHHHHHHHHHHHH--

Foldseek 3Di:
DDDDLPVLAPQDDDVPDDPLSVVLSVCLVVLNLVVSLVSQDLPALVSLLVSLVSQLVNCQVPVDNLVVNVVSLVSSCVRQDALQSNLSSLLSQLSSQLSCCLVVVDNSLVSNVVSLVSSVVRHDLQHLCNLVSLQSQLSSCVRPVVHNPSNVVSNVSSVVSSVD